Protein AF-A0A511B281-F1 (afdb_monomer_lite)

Structure (mmCIF, N/CA/C/O backbone):
data_AF-A0A511B281-F1
#
_entry.id   AF-A0A511B281-F1
#
loop_
_atom_site.group_PDB
_atom_site.id
_atom_site.type_symbol
_atom_site.label_atom_id
_atom_site.label_alt_id
_atom_site.label_comp_id
_atom_site.label_asym_id
_atom_site.label_entity_id
_atom_site.label_seq_id
_atom_site.pdbx_PDB_ins_code
_atom_site.Cartn_x
_atom_site.Cartn_y
_atom_site.Cartn_z
_atom_site.occupancy
_atom_site.B_iso_or_equiv
_atom_site.auth_seq_id
_atom_site.auth_comp_id
_atom_site.auth_asym_id
_atom_site.auth_atom_id
_atom_site.pdbx_PDB_model_num
ATOM 1 N N . MET A 1 1 ? -12.885 10.173 3.024 1.00 66.19 1 MET A N 1
ATOM 2 C CA . MET A 1 1 ? -12.562 9.345 1.850 1.00 66.19 1 MET A CA 1
ATOM 3 C C . MET A 1 1 ? -12.095 10.202 0.670 1.00 66.19 1 MET A C 1
ATOM 5 O O . MET A 1 1 ? -12.858 11.040 0.204 1.00 66.19 1 MET A O 1
ATOM 9 N N . ASP A 1 2 ? -10.845 10.026 0.230 1.00 88.81 2 ASP A N 1
ATOM 10 C CA . ASP A 1 2 ? -10.247 10.665 -0.962 1.00 88.81 2 ASP A CA 1
ATOM 11 C C . ASP A 1 2 ? -10.129 9.630 -2.102 1.00 88.81 2 ASP A C 1
ATOM 13 O O . ASP A 1 2 ? -9.757 8.481 -1.860 1.00 88.81 2 ASP A O 1
ATOM 17 N N . ILE A 1 3 ? -10.416 10.021 -3.348 1.00 93.19 3 ILE A N 1
ATOM 18 C CA . ILE A 1 3 ? -10.285 9.163 -4.542 1.00 93.19 3 ILE A CA 1
ATOM 19 C C . ILE A 1 3 ? -8.872 8.580 -4.644 1.00 93.19 3 ILE A C 1
ATOM 21 O O . ILE A 1 3 ? -8.706 7.413 -5.004 1.00 93.19 3 ILE A O 1
ATOM 25 N N . LYS A 1 4 ? -7.850 9.352 -4.265 1.00 91.50 4 LYS A N 1
ATOM 26 C CA . LYS A 1 4 ? -6.462 8.883 -4.295 1.00 91.50 4 LYS A CA 1
ATOM 27 C C . LYS A 1 4 ? -6.226 7.692 -3.357 1.00 91.50 4 LYS A C 1
ATOM 29 O O . LYS A 1 4 ? -5.477 6.781 -3.699 1.00 91.50 4 LYS A O 1
ATOM 34 N N . GLN A 1 5 ? -6.895 7.663 -2.202 1.00 94.56 5 GLN A N 1
ATOM 35 C CA . GLN A 1 5 ? -6.814 6.538 -1.263 1.00 94.56 5 GLN A CA 1
ATOM 36 C C . GLN A 1 5 ? -7.423 5.269 -1.866 1.00 94.56 5 GLN A C 1
ATOM 38 O O . GLN A 1 5 ? -6.845 4.193 -1.724 1.00 94.56 5 GLN A O 1
ATOM 43 N N . MET A 1 6 ? -8.541 5.395 -2.591 1.00 96.06 6 MET A N 1
ATOM 44 C CA . MET A 1 6 ? -9.144 4.261 -3.299 1.00 96.06 6 MET A CA 1
ATOM 45 C C . MET A 1 6 ? -8.261 3.742 -4.432 1.00 96.06 6 MET A C 1
ATOM 47 O O . MET A 1 6 ? -8.094 2.534 -4.556 1.00 96.06 6 MET A O 1
ATOM 51 N N . GLN A 1 7 ? -7.661 4.630 -5.230 1.00 96.31 7 GLN A N 1
ATOM 52 C CA . GLN A 1 7 ? -6.720 4.231 -6.285 1.00 96.31 7 GLN A CA 1
ATOM 53 C C . GLN A 1 7 ? -5.543 3.438 -5.712 1.00 96.31 7 GLN A C 1
ATOM 55 O O . GLN A 1 7 ? -5.116 2.447 -6.294 1.00 96.31 7 GLN A O 1
ATOM 60 N N . TYR A 1 8 ? -5.042 3.854 -4.549 1.00 97.06 8 TYR A N 1
ATOM 61 C CA . TYR A 1 8 ? -3.945 3.171 -3.871 1.00 97.06 8 TYR A CA 1
ATOM 62 C C . TYR A 1 8 ? -4.372 1.810 -3.323 1.00 97.06 8 TYR A C 1
ATOM 64 O O . TYR A 1 8 ? -3.631 0.844 -3.469 1.00 97.06 8 TYR A O 1
ATOM 72 N N . PHE A 1 9 ? -5.568 1.714 -2.740 1.00 97.44 9 PHE A N 1
ATOM 73 C CA . PHE A 1 9 ? -6.137 0.439 -2.309 1.00 97.44 9 PHE A CA 1
ATOM 74 C C . PHE A 1 9 ? -6.290 -0.539 -3.484 1.00 97.44 9 PHE A C 1
ATOM 76 O O . PHE A 1 9 ? -5.779 -1.655 -3.409 1.00 97.44 9 PHE A O 1
ATOM 83 N N . ILE A 1 10 ? -6.911 -0.101 -4.587 1.00 98.06 10 ILE A N 1
ATOM 84 C CA . ILE A 1 10 ? -7.088 -0.912 -5.802 1.00 98.06 10 ILE A CA 1
ATOM 85 C C . ILE A 1 10 ? -5.731 -1.373 -6.337 1.00 98.06 10 ILE A C 1
ATOM 87 O O . ILE A 1 10 ? -5.546 -2.562 -6.567 1.00 98.06 10 ILE A O 1
ATOM 91 N N . ALA A 1 11 ? -4.753 -0.470 -6.443 1.00 98.06 11 ALA A N 1
ATOM 92 C CA . ALA A 1 11 ? -3.419 -0.818 -6.920 1.00 98.06 11 ALA A CA 1
ATOM 93 C C . ALA A 1 11 ? -2.727 -1.868 -6.036 1.00 98.06 11 ALA A C 1
ATOM 95 O O . ALA A 1 11 ? -2.003 -2.712 -6.558 1.00 98.06 11 ALA A O 1
ATOM 96 N N . VAL A 1 12 ? -2.936 -1.853 -4.714 1.00 98.06 12 VAL A N 1
ATOM 97 C CA . VAL A 1 12 ? -2.409 -2.906 -3.827 1.00 98.06 12 VAL A CA 1
ATOM 98 C C . VAL A 1 12 ? -3.056 -4.255 -4.138 1.00 98.06 12 VAL A C 1
ATOM 100 O O . VAL A 1 12 ? -2.340 -5.249 -4.234 1.00 98.06 12 VAL A O 1
ATOM 103 N N . VAL A 1 13 ? -4.374 -4.294 -4.346 1.00 98.06 13 VAL A N 1
ATOM 104 C CA . VAL A 1 13 ? -5.100 -5.526 -4.702 1.00 98.06 13 VAL A CA 1
ATOM 105 C C . VAL A 1 13 ? -4.674 -6.052 -6.079 1.00 98.06 13 VAL A C 1
ATOM 107 O O . VAL A 1 13 ? -4.421 -7.244 -6.220 1.00 98.06 13 VAL A O 1
ATOM 110 N N . GLU A 1 14 ? -4.524 -5.178 -7.077 1.00 98.44 14 GLU A N 1
ATOM 111 C CA . GLU A 1 14 ? -4.076 -5.538 -8.434 1.00 98.44 14 GLU A CA 1
ATOM 112 C C . GLU A 1 14 ? -2.615 -6.012 -8.494 1.00 98.44 14 GLU A C 1
ATOM 114 O O . GLU A 1 14 ? -2.222 -6.678 -9.447 1.00 98.44 14 GLU A O 1
ATOM 119 N N . ASN A 1 15 ? -1.807 -5.683 -7.482 1.00 98.25 15 ASN A N 1
ATOM 120 C CA . ASN A 1 15 ? -0.419 -6.129 -7.346 1.00 98.25 15 ASN A CA 1
ATOM 121 C C . ASN A 1 15 ? -0.290 -7.266 -6.314 1.00 98.25 15 ASN A C 1
ATOM 123 O O . ASN A 1 15 ? 0.661 -7.284 -5.529 1.00 98.25 15 ASN A O 1
ATOM 127 N N . ASP A 1 16 ? -1.254 -8.192 -6.283 1.00 97.62 16 ASP A N 1
ATOM 128 C CA . ASP A 1 16 ? -1.252 -9.393 -5.433 1.00 97.62 16 ASP A CA 1
ATOM 129 C C . ASP A 1 16 ? -1.042 -9.091 -3.937 1.00 97.62 16 ASP A C 1
ATOM 131 O O . ASP A 1 16 ? -0.302 -9.786 -3.236 1.00 97.62 16 ASP A O 1
ATOM 135 N N . PHE A 1 17 ? -1.657 -8.011 -3.444 1.00 96.81 17 PHE A N 1
ATOM 136 C CA . PHE A 1 17 ? -1.533 -7.530 -2.059 1.00 96.81 17 PHE A CA 1
ATOM 137 C C . PHE A 1 17 ? -0.096 -7.158 -1.649 1.00 96.81 17 PHE A C 1
ATOM 139 O O . PHE A 1 17 ? 0.214 -6.979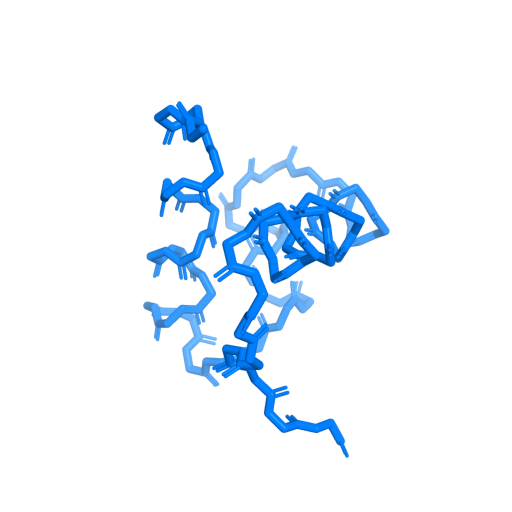 -0.468 1.00 96.81 17 PHE A O 1
ATOM 146 N N . ASN A 1 18 ? 0.802 -6.979 -2.619 1.00 96.62 18 ASN A N 1
ATOM 147 C CA . ASN A 1 18 ? 2.193 -6.636 -2.377 1.00 96.62 18 ASN A CA 1
ATOM 148 C C . ASN A 1 18 ? 2.403 -5.117 -2.419 1.00 96.62 18 ASN A C 1
ATOM 150 O O . ASN A 1 18 ? 2.581 -4.517 -3.481 1.00 96.62 18 ASN A O 1
ATOM 154 N N . ILE A 1 19 ? 2.472 -4.491 -1.240 1.00 96.19 19 ILE A N 1
ATOM 155 C CA . ILE A 1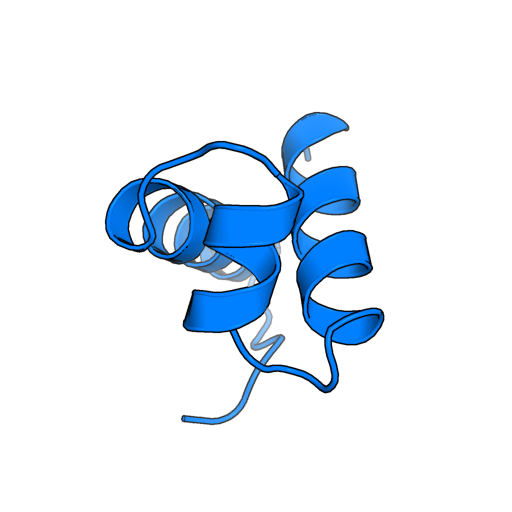 19 ? 2.672 -3.035 -1.109 1.00 96.19 19 ILE A CA 1
ATOM 156 C C . ILE A 1 19 ? 3.957 -2.565 -1.815 1.00 96.19 19 ILE A C 1
ATOM 158 O O . ILE A 1 19 ? 3.972 -1.494 -2.421 1.00 96.19 19 ILE A O 1
ATOM 162 N N . SER A 1 20 ? 5.034 -3.354 -1.779 1.00 97.50 20 SER A N 1
ATOM 163 C CA . SER A 1 20 ? 6.304 -2.986 -2.420 1.00 97.50 20 SER A CA 1
ATOM 164 C C . SER A 1 20 ? 6.227 -3.000 -3.948 1.00 97.50 20 SER A C 1
ATOM 166 O O . SER A 1 20 ? 6.915 -2.209 -4.596 1.00 97.50 20 SER A O 1
ATOM 168 N N . GLN A 1 21 ? 5.421 -3.886 -4.541 1.00 98.19 21 GLN A N 1
ATOM 169 C CA . GLN A 1 21 ? 5.182 -3.888 -5.988 1.00 98.19 21 GLN A CA 1
ATOM 170 C C . GLN A 1 21 ? 4.214 -2.775 -6.384 1.00 98.19 21 GLN A C 1
ATOM 172 O O . GLN A 1 21 ? 4.535 -1.980 -7.267 1.00 98.19 21 GLN A O 1
ATOM 177 N N . ALA A 1 22 ? 3.113 -2.621 -5.647 1.00 98.25 22 ALA A N 1
ATOM 178 C CA . ALA A 1 22 ? 2.138 -1.558 -5.870 1.00 98.25 22 ALA A CA 1
ATOM 179 C C . ALA A 1 22 ? 2.774 -0.161 -5.821 1.00 98.25 22 ALA A C 1
ATOM 181 O O . ALA A 1 22 ? 2.478 0.688 -6.660 1.00 98.25 22 ALA A O 1
ATOM 1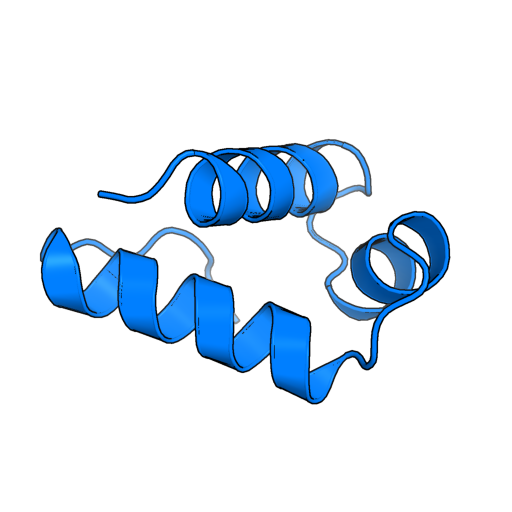82 N N . SER A 1 23 ? 3.710 0.088 -4.895 1.00 98.12 23 SER A N 1
ATOM 183 C CA . SER A 1 23 ? 4.399 1.382 -4.830 1.00 98.12 23 SER A CA 1
ATOM 184 C C . SER A 1 23 ? 5.271 1.648 -6.059 1.00 98.12 23 SER A C 1
ATOM 186 O O . SER A 1 23 ? 5.332 2.781 -6.531 1.00 98.12 23 SER A O 1
ATOM 188 N N . LYS A 1 24 ? 5.919 0.609 -6.609 1.00 98.38 24 LYS A N 1
ATOM 189 C CA . LYS A 1 24 ? 6.703 0.727 -7.849 1.00 98.38 24 LYS A CA 1
ATOM 190 C C . LYS A 1 24 ? 5.794 0.987 -9.047 1.00 98.38 24 LYS A C 1
ATOM 192 O O . LYS A 1 24 ? 6.111 1.868 -9.839 1.00 98.38 24 LYS A O 1
ATOM 197 N N . PHE A 1 25 ? 4.672 0.268 -9.136 1.00 98.00 25 PHE A N 1
ATOM 198 C CA . PHE A 1 25 ? 3.651 0.449 -10.170 1.00 98.00 25 PHE A CA 1
ATOM 199 C C . PHE A 1 25 ? 3.063 1.868 -10.161 1.00 98.00 25 PHE A C 1
ATOM 201 O O . PHE A 1 25 ? 2.946 2.502 -11.202 1.00 98.00 25 PHE A O 1
ATOM 208 N N . LEU A 1 26 ? 2.771 2.403 -8.974 1.00 97.56 26 LEU A N 1
ATOM 209 C CA . LEU A 1 26 ? 2.250 3.759 -8.787 1.00 97.56 26 LEU A CA 1
ATOM 210 C C . LEU A 1 26 ? 3.318 4.863 -8.890 1.00 97.56 26 LEU A C 1
ATOM 212 O O . LEU A 1 26 ? 2.979 6.039 -8.775 1.00 97.56 26 LEU A O 1
ATOM 216 N N . HIS A 1 27 ? 4.596 4.512 -9.064 1.00 97.69 27 HIS A N 1
ATOM 217 C CA . HIS A 1 27 ? 5.726 5.449 -9.038 1.00 97.69 27 HIS A CA 1
ATOM 218 C C . HIS A 1 27 ? 5.781 6.324 -7.771 1.00 97.69 27 HIS A C 1
ATOM 220 O O . HIS A 1 27 ? 6.106 7.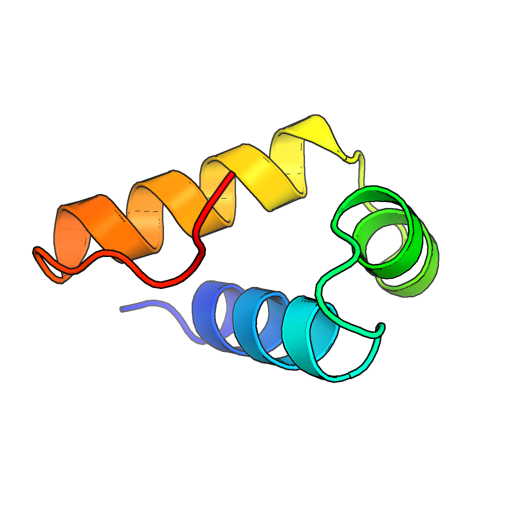512 -7.820 1.00 97.69 27 HIS A O 1
ATOM 226 N N . VAL A 1 28 ? 5.492 5.728 -6.612 1.00 97.75 28 VAL A N 1
ATOM 227 C CA . VAL A 1 28 ? 5.584 6.380 -5.298 1.00 97.75 28 VAL A CA 1
ATOM 228 C C . VAL A 1 28 ? 6.495 5.600 -4.361 1.00 97.75 28 VAL A C 1
ATOM 230 O O . VAL A 1 28 ? 6.844 4.445 -4.602 1.00 97.75 28 VAL A O 1
ATOM 233 N N . SER A 1 29 ? 6.891 6.220 -3.251 1.00 98.38 29 SER A N 1
ATOM 234 C CA . SER A 1 29 ? 7.626 5.493 -2.222 1.00 98.38 29 SER A CA 1
ATOM 235 C C . SER A 1 29 ? 6.703 4.504 -1.497 1.00 98.38 29 SER A C 1
ATOM 237 O O . SER A 1 29 ? 5.535 4.793 -1.220 1.00 98.38 29 SER A O 1
ATOM 239 N N . GLN A 1 30 ? 7.241 3.335 -1.150 1.00 97.75 30 GLN A N 1
ATOM 240 C CA . GLN A 1 30 ? 6.533 2.328 -0.357 1.00 97.75 30 GLN A CA 1
ATOM 241 C C . GLN A 1 30 ? 6.002 2.888 0.984 1.00 97.75 30 GLN A C 1
ATOM 243 O O . GLN A 1 30 ? 4.836 2.628 1.297 1.00 97.75 30 GLN A O 1
ATOM 248 N N . PRO A 1 31 ? 6.754 3.726 1.737 1.00 98.12 31 PRO A N 1
ATOM 249 C CA . PRO A 1 31 ? 6.237 4.346 2.957 1.00 98.12 31 PRO A CA 1
ATOM 250 C C . PRO A 1 31 ? 5.030 5.260 2.718 1.00 98.12 31 PRO A C 1
ATOM 252 O O . PRO A 1 31 ? 4.097 5.249 3.517 1.00 98.12 31 PRO A O 1
ATOM 255 N N . ALA A 1 32 ? 5.003 6.014 1.611 1.00 97.38 32 ALA A N 1
ATOM 256 C CA . ALA A 1 32 ? 3.880 6.897 1.290 1.00 97.38 32 ALA A CA 1
ATOM 257 C C . ALA A 1 32 ? 2.600 6.109 0.972 1.00 97.38 32 ALA A C 1
ATOM 259 O O . ALA A 1 32 ? 1.512 6.490 1.413 1.00 97.38 32 ALA A O 1
ATOM 260 N N . LEU A 1 33 ? 2.724 4.992 0.246 1.00 97.44 33 LEU A N 1
ATOM 261 C CA . LEU A 1 33 ? 1.601 4.090 -0.012 1.00 97.44 33 LEU A CA 1
ATOM 262 C C . LEU A 1 33 ? 1.081 3.475 1.296 1.00 97.44 33 LEU A C 1
ATOM 264 O O . LEU A 1 33 ? -0.108 3.583 1.590 1.00 97.44 33 LEU A O 1
ATOM 268 N N . SER A 1 34 ? 1.974 2.923 2.123 1.00 97.31 34 SER A N 1
ATOM 269 C CA . SER A 1 34 ? 1.617 2.321 3.418 1.00 97.31 34 SER A CA 1
ATOM 270 C C . SER A 1 34 ? 0.930 3.315 4.365 1.00 97.31 34 SER A C 1
ATOM 272 O O . SER A 1 34 ? -0.086 2.996 4.990 1.00 97.31 34 SER A O 1
ATOM 274 N N . GLN A 1 35 ? 1.429 4.555 4.429 1.00 96.88 35 GLN A N 1
ATOM 275 C CA . GLN A 1 35 ? 0.812 5.612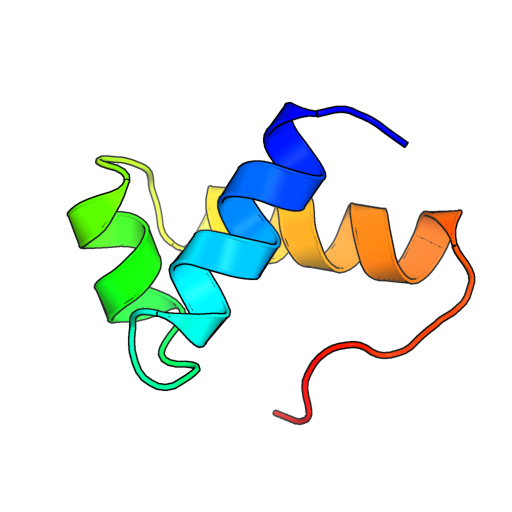 5.227 1.00 96.88 35 GLN A CA 1
ATOM 276 C C . GLN A 1 35 ? -0.588 5.958 4.715 1.00 96.88 35 GLN A C 1
ATOM 278 O O . GLN A 1 35 ? -1.512 6.104 5.511 1.00 96.88 35 GLN A O 1
ATOM 283 N N . THR A 1 36 ? -0.759 6.056 3.395 1.00 96.56 36 THR A N 1
ATOM 284 C CA . THR A 1 36 ? -2.057 6.367 2.780 1.00 96.56 36 THR A CA 1
ATOM 285 C C . THR A 1 36 ? -3.097 5.291 3.098 1.00 96.56 36 THR A C 1
ATOM 287 O O . THR A 1 36 ? -4.215 5.629 3.487 1.00 96.56 36 THR A O 1
ATOM 290 N N . ILE A 1 37 ? -2.717 4.012 3.002 1.00 96.81 37 ILE A N 1
ATOM 291 C CA . ILE A 1 37 ? -3.572 2.877 3.382 1.00 96.81 37 ILE A CA 1
ATOM 292 C C . ILE A 1 37 ? -3.907 2.914 4.876 1.00 96.81 37 ILE A C 1
ATOM 294 O O . ILE A 1 37 ? -5.074 2.828 5.237 1.00 96.81 37 ILE A O 1
ATOM 298 N N . SER A 1 38 ? -2.917 3.141 5.743 1.00 96.25 38 SER A N 1
ATOM 299 C CA . SER A 1 38 ? -3.147 3.219 7.195 1.00 96.25 38 SER A CA 1
ATOM 300 C C . SER A 1 38 ? -4.097 4.365 7.577 1.00 96.25 38 SER A C 1
ATOM 302 O O . SER A 1 38 ? -4.891 4.246 8.508 1.00 96.25 38 SER A O 1
ATOM 304 N N . VAL A 1 39 ? -4.032 5.496 6.863 1.00 96.38 39 VAL A N 1
ATOM 305 C CA . VAL A 1 39 ? -4.968 6.615 7.051 1.00 96.38 39 VAL A CA 1
ATOM 306 C C . VAL A 1 39 ? -6.375 6.240 6.581 1.00 96.38 39 VAL A C 1
ATOM 308 O O . VAL A 1 39 ? -7.338 6.609 7.250 1.00 96.38 39 VAL A O 1
ATOM 311 N N . LEU A 1 40 ? -6.506 5.513 5.467 1.00 96.44 40 LEU A N 1
ATOM 312 C CA . LEU A 1 40 ? -7.797 5.018 4.985 1.00 96.44 40 LEU A CA 1
ATOM 313 C C . LEU A 1 40 ? -8.441 4.066 6.006 1.00 96.44 40 LEU A C 1
ATOM 315 O O . LEU A 1 40 ? -9.569 4.308 6.422 1.00 96.44 40 LEU A O 1
ATOM 319 N N . GLU A 1 41 ? -7.696 3.060 6.470 1.00 96.56 41 GLU A N 1
ATOM 320 C CA . GLU A 1 41 ? -8.118 2.117 7.518 1.00 96.56 41 GLU A CA 1
ATOM 321 C C . GLU A 1 41 ? -8.609 2.850 8.775 1.00 96.56 41 GLU A C 1
ATOM 323 O O . GLU A 1 41 ? -9.700 2.588 9.282 1.00 96.56 41 GLU A O 1
ATOM 328 N N . LYS A 1 42 ? -7.839 3.841 9.242 1.00 96.38 42 LYS A N 1
ATOM 329 C CA . LYS A 1 42 ? -8.184 4.634 10.426 1.00 96.38 42 LYS A CA 1
ATOM 330 C C . LYS A 1 42 ? -9.446 5.476 10.236 1.00 96.38 42 LYS A C 1
ATOM 332 O O . LYS A 1 42 ? -10.264 5.545 11.149 1.00 96.38 42 LYS A O 1
ATOM 337 N N . ASN A 1 43 ? -9.574 6.163 9.104 1.00 96.00 43 ASN A N 1
ATOM 338 C CA . ASN A 1 43 ? -10.692 7.077 8.866 1.00 96.00 43 ASN A CA 1
ATOM 339 C C . ASN A 1 43 ? -12.020 6.331 8.735 1.00 96.00 43 ASN A C 1
ATOM 341 O O . ASN A 1 43 ? -13.038 6.820 9.216 1.00 96.00 43 ASN A O 1
ATOM 345 N N . GLU A 1 44 ? -11.989 5.159 8.105 1.00 95.50 44 GLU A N 1
ATOM 346 C CA . GLU A 1 44 ? -13.176 4.332 7.886 1.00 95.50 44 GLU A CA 1
ATOM 347 C C . GLU A 1 44 ? -13.380 3.298 9.014 1.00 95.50 44 GLU A C 1
ATOM 349 O O . GLU A 1 44 ? -14.379 2.586 9.030 1.00 95.50 44 GLU A O 1
ATOM 354 N N . ASN A 1 45 ? -12.462 3.243 9.990 1.00 97.06 45 ASN A N 1
ATOM 355 C CA . ASN A 1 45 ? -12.466 2.318 11.126 1.00 97.06 45 ASN A CA 1
ATOM 356 C C . ASN A 1 45 ? -12.579 0.839 10.703 1.00 97.06 45 ASN A C 1
ATOM 358 O O . ASN A 1 45 ? -13.386 0.074 11.235 1.00 97.06 45 ASN A O 1
ATOM 362 N N . VAL A 1 46 ? -11.754 0.446 9.731 1.00 96.31 46 VAL A N 1
ATOM 363 C CA . VAL A 1 46 ? -11.677 -0.915 9.179 1.00 96.31 46 VAL A CA 1
ATOM 364 C C . VAL A 1 46 ? -10.225 -1.367 9.056 1.00 96.31 46 VAL A C 1
ATOM 366 O O . VAL A 1 46 ? -9.315 -0.546 8.988 1.00 96.31 46 VAL A O 1
ATOM 369 N N . VAL A 1 47 ? -10.011 -2.679 8.981 1.00 96.50 47 VAL A N 1
ATOM 370 C CA . VAL A 1 47 ? -8.723 -3.275 8.601 1.00 96.50 47 VAL A CA 1
ATOM 371 C C . VAL A 1 47 ? -8.870 -3.804 7.178 1.00 96.50 47 VAL A C 1
ATOM 373 O O . VAL A 1 47 ? -9.765 -4.605 6.918 1.00 96.50 47 VAL A O 1
ATOM 376 N N . LEU A 1 48 ? -8.039 -3.319 6.255 1.00 95.44 48 LEU A N 1
ATOM 377 C CA . LEU A 1 48 ? -8.098 -3.676 4.834 1.00 95.44 48 LEU A CA 1
ATOM 378 C C . LEU A 1 48 ? -7.125 -4.803 4.489 1.00 95.44 48 LEU A C 1
ATOM 380 O O . LEU A 1 48 ? -7.429 -5.613 3.616 1.00 95.44 48 LEU A O 1
ATOM 384 N N . PHE A 1 49 ? -5.971 -4.857 5.162 1.00 94.50 49 PHE A N 1
ATOM 385 C CA . PHE A 1 49 ? -4.940 -5.859 4.898 1.00 94.50 49 PHE A CA 1
ATOM 386 C C . PH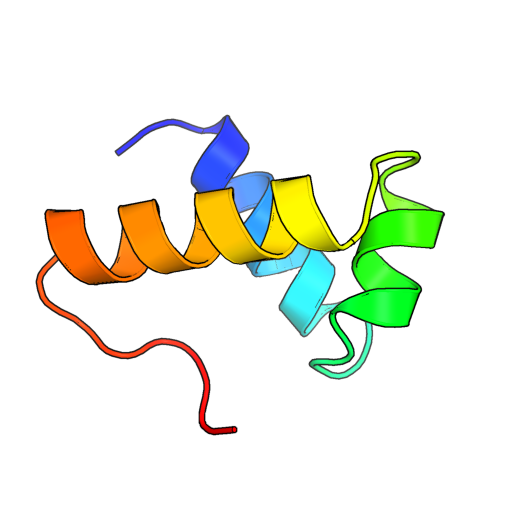E A 1 49 ? -4.381 -6.462 6.189 1.00 94.50 49 PHE A C 1
ATOM 388 O O . PHE A 1 49 ? -4.067 -5.747 7.143 1.00 94.50 49 PHE A O 1
ATOM 395 N N . GLU A 1 50 ? -4.191 -7.779 6.186 1.00 87.44 50 GLU A N 1
ATOM 396 C CA . GLU A 1 50 ? -3.431 -8.498 7.210 1.00 87.44 50 GLU A CA 1
ATOM 397 C C . GLU A 1 50 ? -1.932 -8.436 6.874 1.00 87.44 50 GLU A C 1
ATOM 399 O O . GLU A 1 50 ? -1.557 -8.394 5.700 1.00 87.44 50 GLU A O 1
ATOM 404 N N . ARG A 1 51 ? -1.073 -8.352 7.895 1.00 73.75 51 ARG A N 1
ATOM 405 C CA . ARG A 1 51 ? 0.370 -8.099 7.751 1.00 73.75 51 ARG A CA 1
ATOM 406 C C . ARG A 1 51 ? 1.196 -9.238 8.319 1.00 73.75 51 ARG A C 1
ATOM 408 O O . ARG A 1 51 ? 0.834 -9.708 9.420 1.00 73.75 51 ARG A O 1
#

Sequence (51 aa):
MDIKQMQYFIAVVENDFNISQASKFLHVSQPALSQTISVLEKNENVVLFER

pLDDT: mean 95.49, std 5.64, range [66.19, 98.44]

InterPro domains:
  IPR000847 LysR, HTH, N-terminal domain [PF00126] (3-51)
  IPR000847 LysR, HTH, N-terminal domain [PR00039] (19-30)
  IPR000847 LysR, HTH, N-terminal domain [PR00039] (30-40)
  IPR000847 LysR, HTH, N-terminal domain [PR00039] (40-51)
  IPR000847 LysR, HTH, N-terminal domain [PS50931] (1-51)
  IPR036388 Winged helix-like DNA-binding domain superfamily [G3DSA:1.10.10.10] (1-51)
  IPR036390 Winged helix DNA-binding domain superfamily [SSF46785] (1-51)
  IPR050950 HTH-type LysR transcriptional regulators [PTHR30419] (1-51)

Foldseek 3Di:
DDVVLVVLLVLCVVVVVDLCVSCVVVVHDSVVSVVSPVVVCVVVVHDSDDD

Radius of gyration: 9.87 Å; chains: 1; bounding box: 21×20×21 Å

Secondary structure (DSSP, 8-state):
--HHHHHHHHHHHHTTT-HHHHHHHTTS-HHHHHHHHHHHHHHHT------

Organism: NCBI:txid426704